Protein AF-A0A0G1TYZ2-F1 (afdb_monomer_lite)

Secondary structure (DSSP, 8-state):
--------------HHHHHHHHHHHT-HHHHHHHHT--HHHHHHHTS-TTS--------HHHHHHHHHHHHHHTT-HHHHHHHHHHHHHHHHTT------PPPPS-HHHHHTTT-HHHHHHHHHHHTT--HHHHHHHHHHHHHHHHHHHHHHHHHHHT-

Radius of gyration: 23.3 Å; chains: 1; bounding box: 54×48×64 Å

pLDDT: mean 78.77, std 16.99, range [36.78, 97.0]

Sequence (159 aa):
MAKDQLAMKKQVLQPHQIWHVARKYIGIGPLSKMFGVSSRTIYDYAADPAFVTEKGCRDPLERMHDLLRMLDDNGFGQYAKAALEYLETAVFGGSCRDRVQEPRESLTEEQLLDYGSVAEMHRAIESGRSLEEVKKLKRAAIEEIERTYLRYSKDQEQL

Foldseek 3Di:
DDDDPPPPPPDDDDQLCVLLVCCVPVNQPVVCVVVVHDSVLSVVRNDDPVPDPDPPHDDPVNVLVVVLVVCVVVVNNVVSVVVVLVVVCVPPVNDDDDDPDDDDPDPVCVVCPLQVLVVVLVVCVVVPHDPVVSVVSVVVSVVSVVVVVVVVVVVVVVD

Structure (mmCIF, N/CA/C/O backbone):
data_AF-A0A0G1TYZ2-F1
#
_entry.id   AF-A0A0G1TYZ2-F1
#
loop_
_atom_site.group_PDB
_atom_site.id
_atom_site.type_symbol
_atom_site.label_atom_id
_atom_site.label_alt_id
_atom_site.label_comp_id
_atom_site.label_asym_id
_atom_site.label_entity_id
_atom_site.label_seq_id
_atom_site.pdbx_PDB_ins_code
_atom_site.Cartn_x
_atom_site.Cartn_y
_atom_site.Cartn_z
_atom_site.occupancy
_atom_site.B_iso_or_equiv
_atom_site.auth_seq_id
_atom_site.auth_comp_id
_atom_site.auth_asym_id
_atom_site.auth_atom_id
_atom_site.pdbx_PDB_model_num
ATOM 1 N N . MET A 1 1 ? -34.554 15.767 -18.143 1.00 40.00 1 MET A N 1
ATOM 2 C CA . MET A 1 1 ? -34.409 14.440 -17.513 1.00 40.00 1 MET A CA 1
ATOM 3 C C . MET A 1 1 ? -33.211 13.735 -18.124 1.00 40.00 1 MET A C 1
ATOM 5 O O . MET A 1 1 ? -33.182 13.572 -19.334 1.00 40.00 1 MET A O 1
ATOM 9 N N . ALA A 1 2 ? -32.253 13.405 -17.254 1.00 43.75 2 ALA A N 1
ATOM 10 C 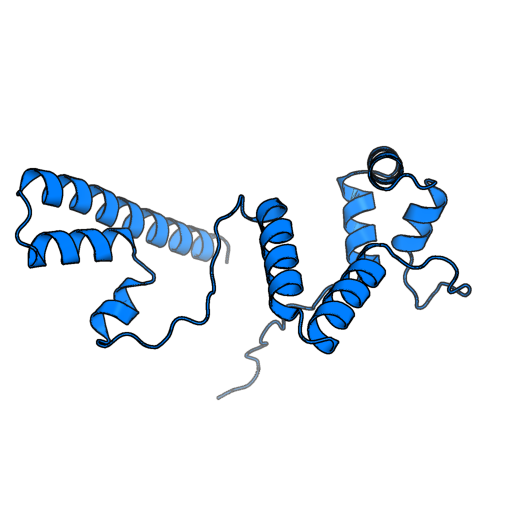CA . ALA A 1 2 ? -31.187 12.409 -17.375 1.00 43.75 2 ALA A CA 1
ATOM 11 C C . ALA A 1 2 ? -30.367 12.362 -18.677 1.00 43.75 2 ALA A C 1
ATOM 13 O O . ALA A 1 2 ? -30.724 11.653 -19.612 1.00 43.75 2 ALA A O 1
ATOM 14 N N . LYS A 1 3 ? -29.205 13.020 -18.663 1.00 39.75 3 LYS A N 1
ATOM 15 C CA . LYS A 1 3 ? -27.931 12.508 -19.194 1.00 39.75 3 LYS A CA 1
ATOM 16 C C . LYS A 1 3 ? -26.801 13.304 -18.537 1.00 39.75 3 LYS A C 1
ATOM 18 O O . LYS A 1 3 ? -26.999 14.465 -18.209 1.00 39.75 3 LYS A O 1
ATOM 23 N N . ASP A 1 4 ? -25.685 12.633 -18.298 1.00 37.44 4 ASP A N 1
ATOM 24 C CA . ASP A 1 4 ? -24.456 13.155 -17.687 1.00 37.44 4 ASP A CA 1
ATOM 25 C C . ASP A 1 4 ? -24.416 13.223 -16.154 1.00 37.44 4 ASP A C 1
ATOM 27 O O . ASP A 1 4 ? -23.851 14.129 -15.552 1.00 37.44 4 ASP A O 1
ATOM 31 N N . GLN A 1 5 ? -24.868 12.146 -15.504 1.00 37.59 5 GLN A N 1
ATOM 32 C CA . GLN A 1 5 ? -24.053 11.614 -14.408 1.00 37.59 5 GLN A CA 1
ATOM 33 C C . GLN A 1 5 ? -22.831 10.942 -15.041 1.00 37.59 5 GLN A C 1
ATOM 35 O O . GLN A 1 5 ? -22.826 9.738 -15.306 1.00 37.59 5 GLN A O 1
ATOM 40 N N . LEU A 1 6 ? -21.805 11.739 -15.344 1.00 39.72 6 LEU A N 1
ATOM 41 C CA . LEU A 1 6 ? -20.475 11.224 -15.631 1.00 39.72 6 LEU A CA 1
ATOM 42 C C . LEU A 1 6 ? -19.938 10.662 -14.312 1.00 39.72 6 LEU A C 1
ATOM 44 O O . LEU A 1 6 ? -19.253 11.340 -13.552 1.00 39.72 6 LEU A O 1
ATOM 48 N N . ALA A 1 7 ? -20.312 9.420 -14.014 1.00 42.31 7 ALA A N 1
ATOM 49 C CA . ALA A 1 7 ? -19.639 8.624 -13.011 1.00 42.31 7 ALA A CA 1
ATOM 50 C C . ALA A 1 7 ? -18.160 8.594 -13.409 1.00 42.31 7 ALA A C 1
ATOM 52 O O . ALA A 1 7 ? -17.781 7.899 -14.355 1.00 42.31 7 ALA A O 1
ATOM 53 N N . MET A 1 8 ? -17.333 9.395 -12.734 1.00 36.78 8 MET A N 1
ATOM 54 C CA . MET A 1 8 ? -15.885 9.300 -12.836 1.00 36.78 8 MET A CA 1
ATOM 55 C C . MET A 1 8 ? -15.502 7.904 -12.348 1.00 36.78 8 MET A C 1
ATOM 57 O O . MET A 1 8 ? -15.280 7.678 -11.160 1.00 36.78 8 MET A O 1
ATOM 61 N N . LYS A 1 9 ? -15.463 6.934 -13.268 1.00 45.03 9 LYS A N 1
ATOM 62 C CA . LYS A 1 9 ? -14.805 5.653 -13.040 1.00 45.03 9 LYS A CA 1
ATOM 63 C C . LYS A 1 9 ? -13.382 5.994 -12.628 1.00 45.03 9 LYS A C 1
ATOM 65 O O . LYS A 1 9 ? -12.603 6.458 -13.456 1.00 45.03 9 LYS A O 1
ATOM 70 N N . LYS A 1 10 ? -13.064 5.798 -11.349 1.00 50.69 10 LYS A N 1
ATOM 71 C CA . LYS A 1 10 ? -11.702 5.875 -10.824 1.00 50.69 10 LYS A CA 1
ATOM 72 C C . LYS A 1 10 ? -10.850 4.928 -11.669 1.00 50.69 10 LYS A C 1
ATOM 74 O O . LYS A 1 10 ? -10.966 3.711 -11.545 1.00 50.69 10 LYS A O 1
ATOM 79 N N . GLN A 1 11 ? -10.097 5.481 -12.616 1.00 65.62 11 GLN A N 1
ATOM 80 C CA . GLN A 1 11 ? -9.308 4.692 -13.549 1.00 65.62 11 GLN A CA 1
ATOM 81 C C . GLN A 1 11 ? -8.223 3.971 -12.749 1.00 65.62 11 GLN A C 1
ATOM 83 O O . GLN A 1 11 ? -7.436 4.607 -12.050 1.00 65.62 11 GLN A O 1
ATOM 88 N N . VAL A 1 12 ? -8.205 2.640 -12.824 1.00 75.50 12 VAL A N 1
ATOM 89 C CA . VAL A 1 12 ? -7.134 1.840 -12.227 1.00 75.50 12 VAL A CA 1
ATOM 90 C C . VAL A 1 12 ? -5.862 2.125 -13.021 1.00 75.50 12 VAL A C 1
ATOM 92 O O . VAL A 1 12 ? -5.792 1.826 -14.217 1.00 75.50 12 VAL A O 1
ATOM 95 N N . LEU A 1 13 ? -4.886 2.755 -12.366 1.00 84.25 13 LEU A N 1
ATOM 96 C CA . LEU A 1 13 ? -3.599 3.064 -12.978 1.00 84.25 13 LEU A CA 1
ATOM 97 C C . LEU A 1 13 ? -2.860 1.772 -13.326 1.00 84.25 13 LEU A C 1
ATOM 99 O O . LEU A 1 13 ? -2.831 0.826 -12.540 1.00 84.25 13 LEU A O 1
ATOM 103 N N . GLN A 1 14 ? -2.246 1.753 -14.503 1.00 88.88 14 GLN A N 1
ATOM 104 C CA . GLN A 1 14 ? -1.364 0.673 -14.929 1.00 88.88 14 GLN A CA 1
ATOM 105 C C . GLN A 1 14 ? 0.009 0.801 -14.243 1.00 88.88 14 GLN A C 1
ATOM 107 O O . GLN A 1 14 ? 0.418 1.924 -13.928 1.00 88.88 14 GLN A O 1
ATOM 112 N N . PRO A 1 15 ? 0.764 -0.301 -14.058 1.00 90.69 15 PRO A N 1
ATOM 113 C CA . PRO A 1 15 ? 2.058 -0.285 -13.369 1.00 90.69 15 PRO A CA 1
ATOM 114 C C . PRO A 1 15 ? 3.018 0.798 -13.875 1.00 90.69 15 PRO A C 1
ATOM 116 O O . PRO A 1 15 ? 3.544 1.576 -13.080 1.00 90.69 15 PRO A O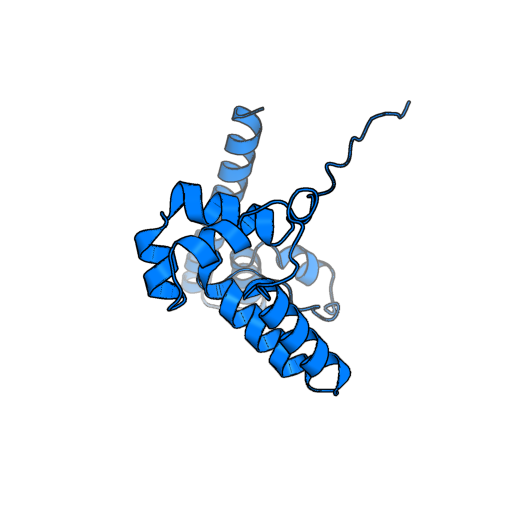 1
ATOM 119 N N . HIS A 1 16 ? 3.164 0.947 -15.196 1.00 90.00 16 HIS A N 1
ATOM 120 C CA . HIS A 1 16 ? 4.052 1.958 -15.777 1.00 90.00 16 HIS A CA 1
ATOM 121 C C . HIS A 1 16 ? 3.672 3.402 -15.407 1.00 90.00 16 HIS A C 1
ATOM 123 O O . HIS A 1 16 ? 4.542 4.257 -15.245 1.00 90.00 16 HIS A O 1
ATOM 129 N N . GLN A 1 17 ? 2.379 3.684 -15.212 1.00 91.69 17 GLN A N 1
ATOM 130 C CA . GLN A 1 17 ? 1.899 5.002 -14.791 1.00 91.69 17 GLN A CA 1
ATOM 131 C C . GLN A 1 17 ? 2.278 5.273 -13.332 1.00 91.69 17 GLN A C 1
ATOM 133 O O . GLN A 1 17 ? 2.683 6.387 -12.994 1.00 91.69 17 GLN A O 1
ATOM 138 N N . ILE A 1 18 ? 2.215 4.247 -12.478 1.00 93.31 18 ILE A N 1
ATOM 139 C CA . ILE A 1 18 ? 2.656 4.324 -11.079 1.00 93.31 18 ILE A CA 1
ATOM 140 C C . ILE A 1 18 ? 4.164 4.595 -11.028 1.00 93.31 18 ILE A C 1
ATOM 142 O O . ILE A 1 18 ? 4.598 5.512 -10.330 1.00 93.31 18 ILE A O 1
ATOM 146 N N . TRP A 1 19 ? 4.961 3.883 -11.827 1.00 93.62 19 TRP A N 1
ATOM 147 C CA . TRP A 1 19 ? 6.404 4.123 -11.929 1.00 93.62 19 TRP A CA 1
ATOM 148 C C . TRP A 1 19 ? 6.754 5.492 -12.490 1.00 93.62 19 TRP A C 1
ATOM 150 O O . TRP A 1 19 ? 7.702 6.123 -12.020 1.00 93.62 19 TRP A O 1
ATOM 160 N N . HIS A 1 20 ? 5.977 5.992 -13.449 1.00 92.38 20 HIS A N 1
ATOM 161 C CA . HIS A 1 20 ? 6.155 7.340 -13.967 1.00 92.38 20 HIS A CA 1
ATOM 162 C C . HIS A 1 20 ? 5.993 8.391 -12.860 1.00 92.38 20 HIS A C 1
ATOM 164 O O . HIS A 1 20 ? 6.837 9.282 -12.722 1.00 92.38 20 HIS A O 1
ATOM 170 N N . VAL A 1 21 ? 4.946 8.259 -12.038 1.00 93.62 21 VAL A N 1
ATOM 171 C CA . VAL A 1 21 ? 4.702 9.125 -10.875 1.00 93.62 21 VAL A CA 1
ATOM 172 C C . VAL A 1 21 ? 5.812 8.956 -9.837 1.00 93.62 21 VAL A C 1
ATOM 174 O O . VAL A 1 21 ? 6.411 9.949 -9.422 1.00 93.62 21 VAL A O 1
ATOM 177 N N . ALA A 1 22 ? 6.158 7.721 -9.469 1.00 93.94 22 ALA A N 1
ATOM 178 C CA . ALA A 1 22 ? 7.218 7.435 -8.506 1.00 93.94 22 ALA A CA 1
ATOM 179 C C . ALA A 1 22 ? 8.550 8.063 -8.940 1.00 93.94 22 ALA A C 1
ATOM 181 O O . ALA A 1 22 ? 9.187 8.773 -8.166 1.00 93.94 22 ALA A O 1
ATOM 182 N N . ARG A 1 23 ? 8.951 7.901 -10.204 1.00 94.31 23 ARG A N 1
ATOM 183 C CA . ARG A 1 23 ? 10.175 8.508 -10.744 1.00 94.31 23 ARG A CA 1
ATOM 184 C C . ARG A 1 23 ? 10.137 10.033 -10.671 1.00 94.31 23 ARG A C 1
ATOM 186 O O . ARG A 1 23 ? 11.159 10.639 -10.362 1.00 94.31 23 ARG A O 1
ATOM 193 N N . LYS A 1 24 ? 8.983 10.643 -10.956 1.00 93.50 24 LYS A N 1
ATOM 194 C CA . LYS A 1 24 ? 8.807 12.101 -10.946 1.00 93.50 24 LYS A CA 1
ATOM 195 C C . LYS A 1 24 ? 8.931 12.697 -9.541 1.00 93.50 24 LYS A C 1
ATOM 197 O O . LYS A 1 24 ? 9.541 13.750 -9.405 1.00 93.50 24 LYS A O 1
ATOM 202 N N . TYR A 1 25 ? 8.362 12.047 -8.525 1.00 95.44 25 TYR A N 1
ATOM 203 C CA . TYR A 1 25 ? 8.254 12.623 -7.177 1.00 95.44 25 TYR A CA 1
ATOM 204 C C . TYR A 1 25 ? 9.249 12.054 -6.154 1.00 95.44 25 TYR A C 1
ATOM 206 O O . TYR A 1 25 ? 9.629 12.767 -5.233 1.00 95.44 25 TYR A O 1
ATOM 214 N N . ILE A 1 26 ? 9.705 10.808 -6.314 1.00 95.44 26 ILE A N 1
ATOM 215 C CA . ILE A 1 26 ? 10.710 10.168 -5.441 1.00 95.44 26 ILE A CA 1
ATOM 216 C C . ILE A 1 26 ? 12.118 10.321 -6.033 1.00 95.44 26 ILE A C 1
ATOM 218 O O . ILE A 1 26 ? 13.095 10.509 -5.309 1.00 95.44 26 ILE A O 1
ATOM 222 N N . GLY A 1 27 ? 12.232 10.270 -7.361 1.00 93.12 27 GLY A N 1
ATOM 223 C CA . GLY A 1 27 ? 13.503 10.380 -8.070 1.00 93.12 27 GLY A CA 1
ATOM 224 C C . GLY A 1 27 ? 14.188 9.037 -8.334 1.00 93.12 27 GLY A C 1
ATOM 225 O O . GLY A 1 27 ? 13.997 8.035 -7.647 1.00 93.12 27 GLY A O 1
ATOM 226 N N . ILE A 1 28 ? 15.027 9.024 -9.371 1.00 94.88 28 ILE A N 1
ATOM 227 C CA . ILE A 1 28 ? 15.618 7.805 -9.938 1.00 94.88 28 ILE A CA 1
ATOM 228 C C . ILE A 1 28 ? 16.634 7.111 -9.017 1.00 94.88 28 ILE A C 1
ATOM 230 O O . ILE A 1 28 ? 16.661 5.885 -8.940 1.00 94.88 28 ILE A O 1
ATOM 234 N N . GLY A 1 29 ? 17.461 7.883 -8.305 1.00 94.62 29 GLY A N 1
ATOM 235 C CA . GLY A 1 29 ? 18.504 7.360 -7.417 1.00 94.62 29 GLY A CA 1
ATOM 236 C C . GLY A 1 29 ? 17.932 6.589 -6.223 1.00 94.62 29 GLY A C 1
ATOM 237 O O . GLY A 1 29 ? 18.301 5.428 -6.031 1.00 94.62 29 GLY A O 1
ATOM 238 N N . PRO A 1 30 ? 16.996 7.178 -5.451 1.00 97.00 30 PRO A N 1
ATOM 239 C CA . PRO A 1 30 ? 16.325 6.473 -4.364 1.00 97.00 30 PRO A CA 1
ATOM 240 C C . PRO A 1 30 ? 15.589 5.212 -4.825 1.00 97.00 30 PRO A C 1
ATOM 242 O O . PRO A 1 30 ? 15.731 4.175 -4.184 1.00 97.00 30 PRO A O 1
ATOM 245 N N . LEU A 1 31 ? 14.873 5.261 -5.955 1.00 95.81 31 LEU A N 1
ATOM 246 C CA . LEU A 1 31 ? 14.181 4.089 -6.507 1.00 95.81 31 LEU A CA 1
ATOM 247 C C . LEU A 1 31 ? 15.154 2.974 -6.906 1.00 95.81 31 LEU A C 1
ATOM 249 O O . LEU A 1 31 ? 14.947 1.818 -6.550 1.00 95.81 31 LEU A O 1
ATOM 253 N N . SER A 1 32 ? 16.254 3.318 -7.577 1.00 94.75 32 SER A N 1
ATOM 254 C CA . SER A 1 32 ? 17.290 2.346 -7.956 1.00 94.75 32 SER A CA 1
ATOM 255 C C . SER A 1 32 ? 17.875 1.647 -6.725 1.00 94.75 32 SER A C 1
ATOM 257 O O . SER A 1 32 ? 18.046 0.429 -6.717 1.00 94.75 32 SER A O 1
ATOM 259 N N . LYS A 1 33 ? 18.109 2.404 -5.643 1.00 96.31 33 LYS A N 1
ATOM 260 C CA . LYS A 1 33 ? 18.581 1.863 -4.362 1.00 96.31 33 LYS A CA 1
ATOM 261 C C . LYS A 1 33 ? 17.527 0.993 -3.669 1.00 96.31 33 LYS A C 1
ATOM 263 O O . LYS A 1 33 ? 17.880 -0.059 -3.150 1.00 96.31 33 LYS A O 1
ATOM 268 N N . MET A 1 34 ? 16.263 1.420 -3.658 1.00 94.56 34 MET A N 1
ATOM 269 C CA . MET A 1 34 ? 15.153 0.711 -3.007 1.00 94.56 34 MET A CA 1
ATOM 270 C C . MET A 1 34 ? 14.905 -0.663 -3.632 1.00 94.56 34 MET A C 1
ATOM 272 O O . MET A 1 34 ? 14.708 -1.636 -2.914 1.00 94.56 34 MET A O 1
ATOM 276 N N . PHE A 1 35 ? 14.951 -0.744 -4.961 1.00 92.75 35 PHE A N 1
ATOM 277 C CA . PHE A 1 35 ? 14.676 -1.978 -5.697 1.00 92.75 35 PHE A CA 1
ATOM 278 C C . PHE A 1 35 ? 15.941 -2.759 -6.079 1.00 92.75 35 PHE A C 1
ATOM 280 O O . PHE A 1 35 ? 15.832 -3.833 -6.662 1.00 92.75 35 PHE A O 1
ATOM 287 N N . GLY A 1 36 ? 17.136 -2.247 -5.762 1.00 93.81 36 GLY A N 1
ATOM 288 C CA . GLY A 1 36 ? 18.406 -2.911 -6.069 1.00 93.81 36 GLY A CA 1
ATOM 289 C C . GLY A 1 36 ? 18.664 -3.086 -7.570 1.00 93.81 36 GLY A C 1
ATOM 290 O O . GLY A 1 36 ? 19.304 -4.053 -7.975 1.00 93.81 36 GLY A O 1
ATOM 291 N N . VAL A 1 37 ? 18.150 -2.176 -8.401 1.00 91.75 37 VAL A N 1
ATOM 292 C CA . VAL A 1 37 ? 18.257 -2.233 -9.868 1.00 91.75 37 VAL A CA 1
ATOM 293 C C . VAL A 1 37 ? 18.932 -0.989 -10.431 1.00 91.75 37 VAL A C 1
ATOM 295 O O . VAL A 1 37 ? 19.100 0.021 -9.751 1.00 91.75 37 VAL A O 1
ATOM 298 N N . SER A 1 38 ? 19.328 -1.057 -11.702 1.00 92.88 38 SER A N 1
ATOM 299 C CA . SER A 1 38 ? 19.919 0.088 -12.391 1.00 92.88 38 SER A CA 1
ATOM 300 C C . SER A 1 38 ? 18.894 1.201 -12.636 1.00 92.88 38 SER A C 1
ATOM 302 O O . SER A 1 38 ? 17.708 0.932 -12.833 1.00 92.88 38 SER A O 1
ATOM 304 N N . SER A 1 39 ? 19.363 2.448 -12.746 1.00 93.38 39 SER A N 1
ATOM 305 C CA . SER A 1 39 ? 18.519 3.577 -13.161 1.00 93.38 39 SER A CA 1
ATOM 306 C C . SER A 1 39 ? 17.790 3.292 -14.473 1.00 93.38 39 SER A C 1
ATOM 308 O O . SER A 1 39 ? 16.612 3.606 -14.593 1.00 93.38 39 SER A O 1
ATOM 310 N N . ARG A 1 40 ? 18.465 2.662 -15.445 1.00 91.00 40 ARG A N 1
ATOM 311 C CA . ARG A 1 40 ? 17.867 2.291 -16.736 1.00 91.00 40 ARG A CA 1
ATOM 312 C C . ARG A 1 40 ? 16.652 1.384 -16.548 1.00 91.00 40 ARG A C 1
ATOM 314 O O . ARG A 1 40 ? 15.605 1.671 -17.102 1.00 91.00 40 ARG A O 1
ATOM 321 N N . THR A 1 41 ? 16.760 0.387 -15.678 1.00 90.56 41 THR A N 1
ATOM 322 C CA . THR A 1 41 ? 15.654 -0.522 -15.355 1.00 90.56 41 THR A CA 1
ATOM 323 C C . THR A 1 41 ? 14.439 0.219 -14.784 1.00 90.56 41 THR A C 1
ATOM 325 O O . THR A 1 41 ? 13.310 -0.096 -15.136 1.00 90.56 41 THR A O 1
ATOM 328 N N . ILE A 1 42 ? 14.643 1.248 -13.956 1.00 92.50 42 ILE A N 1
ATOM 329 C CA . ILE A 1 42 ? 13.533 2.075 -13.453 1.00 92.50 42 ILE A CA 1
ATOM 330 C C . ILE A 1 42 ? 12.898 2.924 -14.572 1.00 92.50 42 ILE A C 1
ATOM 332 O O . ILE A 1 42 ? 11.689 3.150 -14.556 1.00 92.50 42 ILE A O 1
ATOM 336 N N . TYR A 1 43 ? 13.683 3.401 -15.550 1.00 90.94 43 TYR A N 1
ATOM 337 C CA . TYR A 1 43 ? 13.126 4.042 -16.751 1.00 90.94 43 TYR A CA 1
ATOM 338 C C . TYR A 1 43 ? 12.280 3.062 -17.563 1.00 90.94 43 TYR A C 1
ATOM 340 O O . TYR A 1 43 ? 11.205 3.449 -18.013 1.00 90.94 43 TYR A O 1
ATOM 348 N N . ASP A 1 44 ? 12.739 1.818 -17.694 1.00 89.25 44 ASP A N 1
ATOM 349 C CA . ASP A 1 44 ? 12.019 0.767 -18.409 1.00 89.25 44 ASP A CA 1
ATOM 350 C C . ASP A 1 44 ? 10.689 0.435 -17.707 1.00 89.25 44 ASP A C 1
ATOM 352 O O . ASP A 1 44 ? 9.665 0.329 -18.374 1.00 89.25 44 ASP A O 1
ATOM 356 N N . TYR A 1 45 ? 10.656 0.379 -16.367 1.00 90.69 45 TYR A N 1
ATOM 357 C CA . TYR A 1 45 ? 9.402 0.202 -15.614 1.00 90.69 45 TYR A CA 1
ATOM 358 C C . TYR A 1 45 ? 8.406 1.350 -15.822 1.00 90.69 45 TYR A C 1
ATOM 360 O O . TYR A 1 45 ? 7.200 1.128 -15.809 1.00 90.69 45 TYR A O 1
ATOM 368 N N . ALA A 1 46 ? 8.889 2.581 -16.011 1.00 90.06 46 ALA A N 1
ATOM 369 C CA . ALA A 1 46 ? 8.055 3.766 -16.226 1.00 90.06 46 ALA A CA 1
ATOM 370 C C . ALA A 1 46 ? 7.663 3.996 -17.696 1.00 90.06 46 ALA A C 1
ATOM 372 O O . ALA A 1 46 ? 6.961 4.970 -17.992 1.00 90.06 46 ALA A O 1
ATOM 373 N N . ALA A 1 47 ? 8.160 3.170 -18.618 1.00 87.31 47 ALA A N 1
ATOM 374 C CA . ALA A 1 47 ? 7.918 3.327 -20.041 1.00 87.31 47 ALA A CA 1
ATOM 375 C C . ALA A 1 47 ? 6.537 2.782 -20.423 1.00 87.31 47 ALA A C 1
ATOM 377 O O . ALA A 1 47 ? 6.115 1.725 -19.959 1.00 87.31 47 ALA A O 1
ATOM 378 N N . ASP A 1 48 ? 5.823 3.519 -21.274 1.00 83.88 48 ASP A N 1
ATOM 379 C CA . ASP A 1 48 ? 4.510 3.102 -21.757 1.00 83.88 48 ASP A CA 1
ATOM 380 C C . ASP A 1 48 ? 4.659 1.875 -22.680 1.00 83.88 48 ASP A C 1
ATOM 382 O O . ASP A 1 48 ? 5.329 1.975 -23.716 1.00 83.88 48 ASP A O 1
ATOM 386 N N . PRO A 1 49 ? 4.029 0.731 -22.346 1.00 80.00 49 PRO A N 1
ATOM 387 C CA . PRO A 1 49 ? 4.115 -0.500 -23.125 1.00 80.00 49 PRO A CA 1
ATOM 388 C C . PRO A 1 49 ? 3.724 -0.349 -24.599 1.00 80.00 49 PRO A C 1
ATOM 390 O O . PRO A 1 49 ? 4.179 -1.143 -25.418 1.00 80.00 49 PRO A O 1
ATOM 393 N N . ALA A 1 50 ? 2.910 0.650 -24.961 1.00 79.12 50 ALA A N 1
ATOM 394 C CA . ALA A 1 50 ? 2.546 0.921 -26.352 1.00 79.12 50 ALA A CA 1
ATOM 395 C C . ALA A 1 50 ? 3.744 1.356 -27.218 1.00 79.12 50 ALA A C 1
ATOM 397 O O . ALA A 1 50 ? 3.692 1.240 -28.442 1.00 79.12 50 ALA A O 1
ATOM 398 N N . PHE A 1 51 ? 4.821 1.837 -26.592 1.00 75.69 51 PHE A N 1
ATOM 399 C CA . PHE A 1 51 ? 5.997 2.389 -27.266 1.00 75.69 51 PHE A CA 1
ATOM 400 C C . PHE A 1 51 ? 7.285 1.602 -26.982 1.00 75.69 51 PHE A C 1
ATOM 402 O O . PHE A 1 51 ? 8.347 1.968 -27.487 1.00 75.69 51 PHE A O 1
ATOM 409 N N . VAL A 1 52 ? 7.210 0.518 -26.201 1.00 72.06 52 VAL A N 1
ATOM 410 C CA . VAL A 1 52 ? 8.356 -0.343 -25.872 1.00 72.06 52 VAL A CA 1
ATOM 411 C C . VAL A 1 52 ? 8.289 -1.627 -26.698 1.00 72.06 52 VAL A C 1
ATOM 413 O O . VAL A 1 52 ? 7.349 -2.409 -26.592 1.00 72.06 52 VAL A O 1
ATOM 416 N N . THR A 1 53 ? 9.307 -1.864 -27.523 1.00 56.09 53 THR A N 1
ATOM 417 C CA . THR A 1 53 ? 9.404 -3.036 -28.411 1.00 56.09 53 THR A CA 1
ATOM 418 C C . THR A 1 53 ? 9.936 -4.296 -27.719 1.00 56.09 53 THR A C 1
ATOM 420 O O . THR A 1 53 ? 9.710 -5.400 -28.210 1.00 56.09 53 THR A O 1
ATOM 423 N N . GLU A 1 54 ? 10.599 -4.164 -26.567 1.00 60.28 54 GLU A N 1
ATOM 424 C CA . GLU A 1 54 ? 11.170 -5.284 -25.812 1.00 60.28 54 GLU A CA 1
ATOM 425 C C . GLU A 1 54 ? 10.433 -5.505 -24.482 1.00 60.28 54 GLU A C 1
ATOM 427 O O . GLU A 1 54 ? 10.534 -4.710 -23.550 1.00 60.28 54 GLU A O 1
ATOM 432 N N . LYS A 1 55 ? 9.741 -6.646 -24.346 1.00 58.81 55 LYS A N 1
ATOM 433 C CA . LYS A 1 55 ? 9.140 -7.124 -23.081 1.00 58.81 55 LYS A CA 1
ATOM 434 C C . LYS A 1 55 ? 10.200 -7.684 -22.111 1.00 58.81 55 LYS A C 1
ATOM 436 O O . LYS A 1 55 ? 10.063 -8.794 -21.601 1.00 58.81 55 LYS A O 1
ATOM 441 N N . GLY A 1 56 ? 11.308 -6.970 -21.925 1.00 56.78 56 GLY A N 1
ATOM 442 C CA . GLY A 1 56 ? 12.497 -7.504 -21.249 1.00 56.78 56 GLY A CA 1
ATOM 443 C C . GLY A 1 56 ? 12.439 -7.461 -19.721 1.00 56.78 56 GLY A C 1
ATOM 444 O O . GLY A 1 56 ? 12.957 -8.355 -19.054 1.00 56.78 56 GLY A O 1
ATOM 445 N N . CYS A 1 57 ? 11.795 -6.447 -19.144 1.00 65.06 57 CYS A N 1
ATOM 446 C CA . CYS A 1 57 ? 11.801 -6.235 -17.700 1.00 65.06 57 CYS A CA 1
ATOM 447 C C . CYS A 1 57 ? 10.445 -6.585 -17.086 1.00 65.06 57 CYS A C 1
ATOM 449 O O . CYS A 1 57 ? 9.492 -5.827 -17.207 1.00 65.06 57 CYS A O 1
ATOM 451 N N . ARG A 1 58 ? 10.368 -7.736 -16.399 1.00 70.94 58 ARG A N 1
ATOM 452 C CA . ARG A 1 58 ? 9.206 -8.057 -15.557 1.00 70.94 58 ARG A CA 1
ATOM 453 C C . ARG A 1 58 ? 9.192 -7.137 -14.349 1.00 70.94 58 ARG A C 1
ATOM 455 O O . ARG A 1 58 ? 10.030 -7.302 -13.455 1.00 70.94 58 ARG A O 1
ATOM 462 N N . ASP A 1 59 ? 8.232 -6.236 -14.356 1.00 86.88 59 ASP A N 1
ATOM 463 C CA . ASP A 1 59 ? 8.013 -5.203 -13.365 1.00 86.88 59 ASP A CA 1
ATOM 464 C C . ASP A 1 59 ? 7.741 -5.773 -11.951 1.00 86.88 59 ASP A C 1
ATOM 466 O O . ASP A 1 59 ? 7.009 -6.757 -11.817 1.00 86.88 59 ASP A O 1
ATOM 470 N N . PRO A 1 60 ? 8.307 -5.199 -10.870 1.00 91.19 60 PRO A N 1
ATOM 471 C CA . PRO A 1 60 ? 8.037 -5.645 -9.507 1.00 91.19 60 PRO A CA 1
ATOM 472 C C . PRO A 1 60 ? 6.560 -5.599 -9.095 1.00 91.19 60 PRO A C 1
ATOM 474 O O . PRO A 1 60 ? 6.137 -6.485 -8.352 1.00 91.19 60 PRO A O 1
ATOM 477 N N . LEU A 1 61 ? 5.771 -4.621 -9.558 1.00 91.56 61 LEU A N 1
ATOM 478 C CA . LEU A 1 61 ? 4.342 -4.550 -9.226 1.00 91.56 61 LEU A CA 1
ATOM 479 C C . LEU A 1 61 ? 3.563 -5.641 -9.964 1.00 91.56 61 LEU A C 1
ATOM 481 O O . LEU A 1 61 ? 2.728 -6.303 -9.350 1.00 91.56 61 LEU A O 1
ATOM 485 N N . GLU A 1 62 ? 3.883 -5.893 -11.235 1.00 89.31 62 GLU A N 1
ATOM 486 C CA . GLU A 1 62 ? 3.330 -7.028 -11.991 1.00 89.31 62 GLU A CA 1
ATOM 487 C C . GLU A 1 62 ? 3.677 -8.371 -11.331 1.00 89.31 62 GLU A C 1
ATOM 489 O O . GLU A 1 62 ? 2.799 -9.204 -11.120 1.00 89.31 62 GLU A O 1
ATOM 494 N N . ARG A 1 63 ? 4.934 -8.571 -10.912 1.00 90.31 63 ARG A N 1
ATOM 495 C CA . ARG A 1 63 ? 5.350 -9.797 -10.204 1.00 90.31 63 ARG A CA 1
ATOM 496 C C . ARG A 1 63 ? 4.626 -9.977 -8.878 1.00 90.31 63 ARG A C 1
ATOM 498 O O . ARG A 1 63 ? 4.298 -11.101 -8.510 1.00 90.31 63 ARG A O 1
ATOM 505 N N . MET A 1 64 ? 4.423 -8.889 -8.143 1.00 93.69 64 MET A N 1
ATOM 506 C CA . MET A 1 64 ? 3.692 -8.921 -6.883 1.00 93.69 64 MET A CA 1
ATOM 507 C C . MET A 1 64 ? 2.223 -9.270 -7.120 1.00 93.69 64 MET A C 1
ATOM 509 O O . MET A 1 64 ? 1.683 -10.114 -6.413 1.00 93.69 64 MET A O 1
ATOM 513 N N . HIS A 1 65 ? 1.598 -8.697 -8.149 1.00 91.88 65 HIS A N 1
ATOM 514 C CA . HIS A 1 65 ? 0.247 -9.065 -8.558 1.00 91.88 65 HIS A CA 1
ATOM 515 C C . HIS A 1 65 ? 0.146 -10.558 -8.909 1.00 91.88 65 HIS A C 1
ATOM 517 O O . HIS A 1 65 ? -0.721 -11.254 -8.380 1.00 91.88 65 HIS A O 1
ATOM 523 N N . ASP A 1 66 ? 1.058 -11.071 -9.739 1.00 93.81 66 ASP A N 1
ATOM 524 C CA . ASP A 1 66 ? 1.084 -12.486 -10.122 1.00 93.81 66 ASP A CA 1
ATOM 525 C C . ASP A 1 66 ? 1.294 -13.406 -8.914 1.00 93.81 66 ASP A C 1
ATOM 527 O O . ASP A 1 66 ? 0.609 -14.418 -8.788 1.00 93.81 66 ASP A O 1
ATOM 531 N N . LEU A 1 67 ? 2.188 -13.039 -7.991 1.00 95.62 67 LEU A N 1
ATOM 532 C CA . LEU A 1 67 ? 2.414 -13.781 -6.750 1.00 95.62 67 LEU A CA 1
ATOM 533 C C . LEU A 1 67 ? 1.134 -13.883 -5.911 1.00 95.62 67 LEU A C 1
ATOM 535 O O . LEU A 1 67 ? 0.774 -14.975 -5.471 1.00 95.62 67 LEU A O 1
ATOM 539 N N . LEU A 1 68 ? 0.450 -12.759 -5.684 1.00 95.94 68 LEU A N 1
ATOM 540 C CA . LEU A 1 68 ? -0.774 -12.722 -4.879 1.00 95.94 68 LEU A CA 1
ATOM 541 C C . LEU A 1 68 ? -1.903 -13.513 -5.542 1.00 95.94 68 LEU A C 1
ATOM 543 O O . LEU A 1 68 ? -2.605 -14.260 -4.863 1.00 95.94 68 LEU A O 1
ATOM 547 N N . ARG A 1 69 ? -2.029 -13.407 -6.867 1.00 94.12 69 ARG A N 1
ATOM 548 C CA . ARG A 1 69 ? -2.978 -14.204 -7.645 1.00 94.12 69 ARG A CA 1
ATOM 549 C C . ARG A 1 69 ? -2.682 -15.698 -7.530 1.00 94.12 69 ARG A C 1
ATOM 551 O O . ARG A 1 69 ? -3.585 -16.470 -7.240 1.00 94.12 69 ARG A O 1
ATOM 558 N N . MET A 1 70 ? -1.424 -16.104 -7.701 1.00 94.25 70 MET A N 1
ATOM 559 C CA . MET A 1 70 ? -1.029 -17.508 -7.574 1.00 94.25 70 MET A CA 1
ATOM 560 C C . MET A 1 70 ? -1.298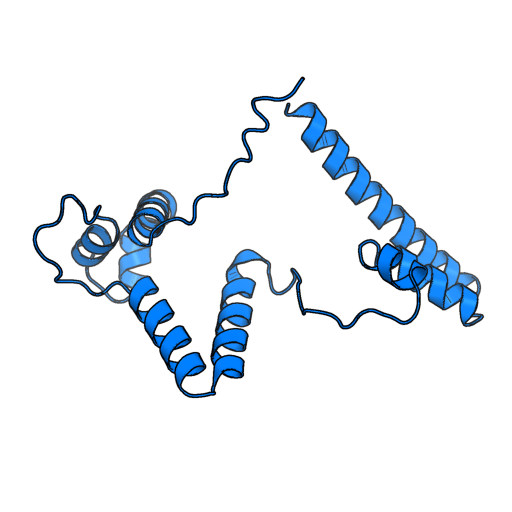 -18.057 -6.170 1.00 94.25 70 MET A C 1
ATOM 562 O O . MET A 1 70 ? -1.690 -19.214 -6.045 1.00 94.25 70 MET A O 1
ATOM 566 N N . LEU A 1 71 ? -1.109 -17.261 -5.115 1.00 90.75 71 LEU A N 1
ATOM 567 C CA . LEU A 1 71 ? -1.462 -17.670 -3.753 1.00 90.75 71 LEU A CA 1
ATOM 568 C C . LEU A 1 71 ? -2.966 -17.932 -3.613 1.00 90.75 71 LEU A C 1
ATOM 570 O O . LEU A 1 71 ? -3.348 -18.958 -3.054 1.00 90.75 71 LEU A O 1
ATOM 574 N N . ASP A 1 72 ? -3.808 -17.042 -4.137 1.00 92.62 72 ASP A N 1
ATOM 575 C CA . ASP A 1 72 ? -5.264 -17.206 -4.096 1.00 92.62 72 ASP A CA 1
ATOM 576 C C . ASP A 1 72 ? -5.726 -18.429 -4.904 1.00 92.62 72 ASP A C 1
ATOM 578 O O . ASP A 1 72 ? -6.419 -19.294 -4.366 1.00 92.62 72 ASP A O 1
ATOM 582 N N . ASP A 1 73 ? -5.221 -18.580 -6.134 1.00 93.00 73 ASP A N 1
ATOM 583 C CA . ASP A 1 73 ? -5.522 -19.706 -7.031 1.00 93.00 73 ASP A CA 1
ATOM 584 C C . ASP A 1 73 ? -5.145 -21.073 -6.414 1.00 93.00 73 ASP A C 1
ATOM 586 O O . ASP A 1 73 ? -5.747 -22.097 -6.740 1.00 93.00 73 ASP A O 1
ATOM 590 N N . ASN A 1 74 ? -4.166 -21.109 -5.500 1.00 92.88 74 ASN A N 1
ATOM 591 C CA . ASN A 1 74 ? -3.736 -22.320 -4.787 1.00 92.88 74 ASN A CA 1
ATOM 592 C C . ASN A 1 74 ? -4.407 -22.501 -3.409 1.00 92.88 74 ASN A C 1
ATOM 594 O O . ASN A 1 74 ? -3.982 -23.352 -2.628 1.00 92.88 74 ASN A O 1
ATOM 598 N N . GLY A 1 75 ? -5.447 -21.725 -3.089 1.00 88.19 75 GLY A N 1
ATOM 599 C CA . GLY A 1 75 ? -6.205 -21.851 -1.838 1.00 88.19 75 GLY A CA 1
ATOM 600 C C . GLY A 1 75 ? -5.554 -21.182 -0.623 1.00 88.19 75 GLY A C 1
ATOM 601 O O . GLY A 1 75 ? -5.974 -21.411 0.510 1.00 88.19 75 GLY A O 1
ATOM 602 N N . PHE A 1 76 ? -4.546 -20.337 -0.844 1.00 89.25 76 PHE A N 1
ATOM 603 C CA . PHE A 1 76 ? -3.827 -19.579 0.184 1.00 89.25 76 PHE A CA 1
ATOM 604 C C . PHE A 1 76 ? -4.210 -18.090 0.188 1.00 89.25 76 PHE A C 1
ATOM 606 O O . PHE A 1 76 ? -3.426 -17.236 0.616 1.00 89.25 76 PHE A O 1
ATOM 613 N N . GLY A 1 77 ? -5.426 -17.764 -0.258 1.00 89.12 77 GLY A N 1
ATOM 614 C CA . GLY A 1 77 ? -5.933 -16.394 -0.386 1.00 89.12 77 GLY A CA 1
ATOM 615 C C . GLY A 1 77 ? -5.868 -15.563 0.899 1.00 89.12 77 GLY A C 1
ATOM 616 O O . GLY A 1 77 ? -5.707 -14.345 0.843 1.00 89.12 77 GLY A O 1
ATOM 617 N N . GLN A 1 78 ? -5.905 -16.191 2.078 1.00 86.69 78 GLN A N 1
ATOM 618 C CA . GLN A 1 78 ? -5.708 -15.505 3.360 1.00 86.69 78 GLN A CA 1
ATOM 619 C C . GLN A 1 78 ? -4.341 -14.813 3.466 1.00 86.69 78 GLN A C 1
ATOM 621 O O . GLN A 1 78 ? -4.250 -13.732 4.042 1.00 86.69 78 GLN A O 1
ATOM 626 N N . TYR A 1 79 ? -3.290 -15.385 2.873 1.00 90.81 79 TYR A N 1
ATOM 627 C CA . TYR A 1 79 ? -1.959 -14.776 2.859 1.00 90.81 79 TYR A CA 1
ATOM 628 C C . TYR A 1 79 ? -1.854 -13.670 1.812 1.00 90.81 79 TYR A C 1
ATOM 630 O O . TYR A 1 79 ? -1.198 -12.661 2.061 1.00 90.81 79 TYR A O 1
ATOM 638 N N . ALA A 1 80 ? -2.543 -13.818 0.675 1.00 90.88 80 ALA A N 1
ATOM 639 C CA . ALA A 1 80 ? -2.647 -12.746 -0.309 1.00 90.88 80 ALA A CA 1
ATOM 640 C C . ALA A 1 80 ? -3.343 -11.512 0.294 1.00 90.88 80 ALA A C 1
ATOM 642 O O . ALA A 1 80 ? -2.856 -10.391 0.153 1.00 90.88 80 ALA A O 1
ATOM 643 N N . LYS A 1 81 ? -4.424 -11.725 1.056 1.00 88.06 81 LYS A N 1
ATOM 644 C CA . LYS A 1 81 ? -5.119 -10.667 1.806 1.00 88.06 81 LYS A CA 1
ATOM 645 C C . LYS A 1 81 ? -4.223 -10.029 2.864 1.00 88.06 81 LYS A C 1
ATOM 647 O O . LYS A 1 81 ? -4.092 -8.812 2.869 1.00 88.06 81 LYS A O 1
ATOM 652 N N . ALA A 1 82 ? -3.544 -10.828 3.688 1.00 89.44 82 ALA A N 1
ATOM 653 C CA . ALA A 1 82 ? -2.624 -10.308 4.701 1.00 89.44 82 ALA A CA 1
ATOM 654 C C . ALA A 1 82 ? -1.476 -9.476 4.092 1.00 89.44 82 ALA A C 1
ATOM 656 O O . ALA A 1 82 ? -1.052 -8.477 4.668 1.00 89.44 82 ALA A O 1
ATOM 657 N N . ALA A 1 83 ? -0.981 -9.852 2.908 1.00 91.81 83 ALA A N 1
ATOM 658 C CA . ALA A 1 83 ? 0.020 -9.068 2.191 1.00 91.81 83 ALA A CA 1
ATOM 659 C C . ALA A 1 83 ? -0.538 -7.724 1.688 1.00 91.81 83 ALA A C 1
ATOM 661 O O . ALA A 1 83 ? 0.151 -6.710 1.785 1.00 91.81 83 ALA A O 1
ATOM 662 N N . LEU A 1 84 ? -1.780 -7.688 1.193 1.00 90.69 84 LEU A N 1
ATOM 663 C CA . LEU A 1 84 ? -2.447 -6.436 0.820 1.00 90.69 84 LEU A CA 1
ATOM 664 C C . LEU A 1 84 ? -2.675 -5.533 2.038 1.00 90.69 84 LEU A C 1
ATOM 666 O O . LEU A 1 84 ? -2.357 -4.350 1.967 1.00 90.69 84 LEU A O 1
ATOM 670 N N . GLU A 1 85 ? -3.127 -6.096 3.161 1.00 88.31 85 GLU A N 1
ATOM 671 C CA . GLU A 1 85 ? -3.281 -5.374 4.434 1.00 88.31 85 GLU A CA 1
ATOM 672 C C . GLU A 1 85 ? -1.944 -4.780 4.901 1.00 88.31 85 GLU A C 1
ATOM 674 O O . GLU A 1 85 ? -1.878 -3.630 5.331 1.00 88.31 85 GLU A O 1
ATOM 679 N N . TYR A 1 86 ? -0.849 -5.535 4.767 1.00 89.94 86 TYR A N 1
ATOM 680 C CA . TYR A 1 86 ? 0.490 -5.032 5.058 1.00 89.94 86 TYR A CA 1
ATOM 681 C C . TYR A 1 86 ? 0.870 -3.851 4.153 1.00 89.94 86 TYR A C 1
ATOM 683 O O . TYR A 1 86 ? 1.343 -2.830 4.650 1.00 89.94 86 TYR A O 1
ATOM 691 N N . LEU A 1 87 ? 0.648 -3.951 2.840 1.00 89.88 87 LEU A N 1
ATOM 692 C CA . LEU A 1 87 ? 0.957 -2.868 1.897 1.00 89.88 87 LEU A CA 1
ATOM 693 C C . LEU A 1 87 ? 0.096 -1.624 2.142 1.00 89.88 87 LEU A C 1
ATOM 695 O O . LEU A 1 87 ? 0.580 -0.500 2.014 1.00 89.88 87 LEU A O 1
ATOM 699 N N . GLU A 1 88 ? -1.156 -1.813 2.546 1.00 86.44 88 GLU A N 1
ATOM 700 C CA . GLU A 1 88 ? -2.082 -0.739 2.895 1.00 86.44 88 GLU A CA 1
ATOM 701 C C . GLU A 1 88 ? -1.552 0.125 4.052 1.00 86.44 88 GLU A C 1
ATOM 703 O O . GLU A 1 88 ? -1.740 1.348 4.061 1.00 86.44 88 GLU A O 1
ATOM 708 N N . THR A 1 89 ? -0.796 -0.472 4.984 1.00 85.31 89 THR A N 1
ATOM 709 C CA . THR A 1 89 ? -0.173 0.274 6.089 1.00 85.31 89 THR A CA 1
ATOM 710 C C . THR A 1 89 ? 0.763 1.386 5.615 1.00 85.31 89 THR A C 1
ATOM 712 O O . THR A 1 89 ? 0.888 2.401 6.300 1.00 85.31 89 THR A O 1
ATOM 715 N N . ALA A 1 90 ? 1.358 1.255 4.423 1.00 84.44 90 ALA A N 1
ATOM 716 C CA . ALA A 1 90 ? 2.244 2.267 3.857 1.00 84.44 90 ALA A CA 1
ATOM 717 C C . ALA A 1 90 ? 1.507 3.544 3.416 1.00 84.44 90 ALA A C 1
ATOM 719 O O . ALA A 1 90 ? 2.133 4.596 3.296 1.00 84.44 90 ALA A O 1
ATOM 720 N N . VAL A 1 91 ? 0.194 3.465 3.174 1.00 80.00 91 VAL A N 1
ATOM 721 C CA . VAL A 1 91 ? -0.626 4.595 2.706 1.00 80.00 91 VAL A CA 1
ATOM 722 C C . VAL A 1 91 ? -1.518 5.127 3.822 1.00 80.00 91 VAL A C 1
ATOM 724 O O . VAL A 1 91 ? -1.635 6.339 3.992 1.00 80.00 91 VAL A O 1
ATOM 727 N N . PHE A 1 92 ? -2.124 4.231 4.602 1.00 76.69 92 PHE A N 1
ATOM 728 C CA . PHE A 1 92 ? -3.140 4.584 5.596 1.00 76.69 92 PHE A CA 1
ATOM 729 C C . PHE A 1 92 ? -2.673 4.390 7.044 1.00 76.69 92 PHE A C 1
ATOM 731 O O . PHE A 1 92 ? -3.478 4.459 7.969 1.00 76.69 92 PHE A O 1
ATOM 738 N N . GLY A 1 93 ? -1.382 4.120 7.272 1.00 66.12 93 GLY A N 1
ATOM 739 C CA . GLY A 1 93 ? -0.815 4.008 8.621 1.00 66.12 93 GLY A CA 1
ATOM 740 C C . GLY A 1 93 ? -1.399 2.864 9.458 1.00 66.12 93 GLY A C 1
ATOM 741 O O . GLY A 1 93 ? -1.326 2.909 10.682 1.00 66.12 93 GLY A O 1
ATOM 742 N N . GLY A 1 94 ? -1.994 1.855 8.812 1.00 57.25 94 GLY A N 1
ATOM 743 C CA . GLY A 1 94 ? -2.607 0.699 9.472 1.00 57.25 94 GLY A CA 1
ATOM 744 C C . GLY A 1 94 ? -4.073 0.876 9.868 1.00 57.25 94 GLY A C 1
ATOM 745 O O . GLY A 1 94 ? -4.587 0.077 10.646 1.00 57.25 94 GLY A O 1
ATOM 746 N N . SER A 1 95 ? -4.768 1.890 9.348 1.00 57.00 95 SER A N 1
ATOM 747 C CA . SER A 1 95 ? -6.196 2.070 9.607 1.00 57.00 95 SER A CA 1
ATOM 748 C C . SER A 1 95 ? -6.904 2.675 8.397 1.00 57.00 95 SER A C 1
ATOM 750 O O . SER A 1 95 ? -6.924 3.898 8.298 1.00 57.00 95 SER A O 1
ATOM 752 N N . CYS A 1 96 ? -7.521 1.855 7.528 1.00 44.41 96 CYS A N 1
ATOM 753 C CA . CYS A 1 96 ? -8.775 2.211 6.832 1.00 44.41 96 CYS A CA 1
ATOM 754 C C . CYS A 1 96 ? -9.471 1.035 6.091 1.00 44.41 96 CYS A C 1
ATOM 756 O O . CYS A 1 96 ? -9.414 0.931 4.878 1.00 44.41 96 CYS A O 1
ATOM 758 N N . ARG A 1 97 ? -10.221 0.236 6.875 1.00 53.25 97 ARG A N 1
ATOM 759 C CA . ARG A 1 97 ? -11.510 -0.458 6.592 1.00 53.25 97 ARG A CA 1
ATOM 760 C C . ARG A 1 97 ? -11.792 -1.058 5.193 1.00 53.25 97 ARG A C 1
ATOM 762 O O . ARG A 1 97 ? -11.963 -0.341 4.222 1.00 53.25 97 ARG A O 1
ATOM 769 N N . ASP A 1 98 ? -12.084 -2.364 5.172 1.00 43.00 98 ASP A N 1
ATOM 770 C CA . ASP A 1 98 ? -13.437 -2.922 4.944 1.00 43.00 98 ASP A CA 1
ATOM 771 C C . ASP A 1 98 ? -13.366 -4.455 5.020 1.00 43.00 98 ASP A C 1
ATOM 773 O O . ASP A 1 98 ? -13.191 -5.173 4.034 1.00 43.00 98 ASP A O 1
ATOM 777 N N . ARG A 1 99 ? -13.502 -4.998 6.235 1.00 46.50 99 ARG A N 1
ATOM 778 C CA . ARG A 1 99 ? -13.944 -6.390 6.350 1.00 46.50 99 ARG A CA 1
ATOM 779 C C . ARG A 1 99 ? -15.389 -6.398 5.875 1.00 46.50 99 ARG A C 1
ATOM 781 O O . ARG A 1 99 ? -16.168 -5.597 6.380 1.00 46.50 99 ARG A O 1
ATOM 788 N N . VAL A 1 100 ? -15.751 -7.309 4.973 1.00 45.25 100 VAL A N 1
ATOM 789 C CA . VAL A 1 100 ? -17.153 -7.716 4.815 1.00 45.25 100 VAL A CA 1
ATOM 790 C C . VAL A 1 100 ? -17.620 -8.132 6.210 1.00 45.25 100 VAL A C 1
ATOM 792 O O . VAL A 1 100 ? -17.229 -9.188 6.704 1.00 45.25 100 VAL A O 1
ATOM 795 N N . GLN A 1 101 ? -18.319 -7.238 6.905 1.00 50.03 101 GLN A N 1
ATOM 796 C CA . GLN A 1 101 ? -18.904 -7.543 8.197 1.00 50.03 101 GLN A CA 1
ATOM 797 C C . GLN A 1 101 ? -20.251 -8.181 7.920 1.00 50.03 101 GLN A C 1
ATOM 799 O O . GLN A 1 101 ? -21.023 -7.683 7.101 1.00 50.03 101 GLN A O 1
ATOM 804 N N . GLU A 1 102 ? -20.510 -9.305 8.580 1.00 53.50 102 GLU A N 1
ATOM 805 C CA . GLU A 1 102 ? -21.846 -9.880 8.577 1.00 53.50 102 GLU A CA 1
ATOM 806 C C . GLU A 1 102 ? -22.856 -8.822 9.055 1.00 53.50 102 GLU A C 1
ATOM 808 O O . GLU A 1 102 ? -22.530 -8.051 9.971 1.00 53.50 102 GLU A O 1
ATOM 813 N N . PRO A 1 103 ? -24.052 -8.758 8.441 1.00 46.09 103 PRO A N 1
ATOM 814 C CA . PRO A 1 103 ? -25.103 -7.854 8.883 1.00 46.09 103 PRO A CA 1
ATOM 815 C C . PRO A 1 103 ? -25.357 -8.054 10.379 1.00 46.09 103 PRO A C 1
ATOM 817 O O . PRO A 1 103 ? -25.525 -9.184 10.843 1.00 46.09 103 PRO A O 1
ATOM 820 N N . ARG A 1 104 ? -25.348 -6.959 11.140 1.00 58.81 104 ARG A N 1
ATOM 821 C CA . ARG A 1 104 ? -25.645 -6.987 12.575 1.00 58.81 104 ARG A CA 1
ATOM 822 C C . ARG A 1 104 ? -27.146 -7.123 12.798 1.00 58.81 104 ARG A C 1
ATOM 824 O O . ARG A 1 104 ? -27.954 -6.868 11.910 1.00 58.81 104 ARG A O 1
ATOM 831 N N . GLU A 1 105 ? -27.520 -7.515 14.008 1.00 64.25 105 GLU A N 1
ATOM 832 C CA . GLU A 1 105 ? -28.904 -7.856 14.345 1.00 64.25 105 GLU A CA 1
ATOM 833 C C . GLU A 1 105 ? -29.859 -6.645 14.306 1.00 64.25 105 GLU A C 1
ATOM 835 O O . GLU A 1 105 ? -31.075 -6.837 14.274 1.00 64.25 105 GLU A O 1
ATOM 840 N N . SER A 1 106 ? -29.350 -5.401 14.270 1.00 64.00 106 SER A N 1
ATOM 841 C CA . SER A 1 106 ? -30.189 -4.200 14.174 1.00 64.00 106 SER A CA 1
ATOM 842 C C . SER A 1 106 ? -29.638 -3.095 13.264 1.00 64.00 106 SER A C 1
ATOM 844 O O . SER A 1 106 ? -28.440 -2.817 13.223 1.00 64.00 106 SER A O 1
ATOM 846 N N . LEU A 1 107 ? -30.562 -2.387 12.603 1.00 54.97 107 LEU A N 1
ATOM 847 C CA . LEU A 1 107 ? -30.287 -1.215 11.759 1.00 54.97 107 LEU A CA 1
ATOM 848 C C . LEU A 1 107 ? -29.608 -0.070 12.525 1.00 54.97 107 LEU A C 1
ATOM 850 O O . LEU A 1 107 ? -28.844 0.695 11.944 1.00 54.97 107 LEU A O 1
ATOM 854 N N . THR A 1 108 ? -29.866 0.053 13.829 1.00 57.19 108 THR A N 1
ATOM 855 C CA . THR A 1 108 ? -29.235 1.070 14.681 1.00 57.19 108 THR A CA 1
ATOM 856 C C . THR A 1 108 ? -27.730 0.823 14.809 1.00 57.19 108 THR A C 1
ATOM 858 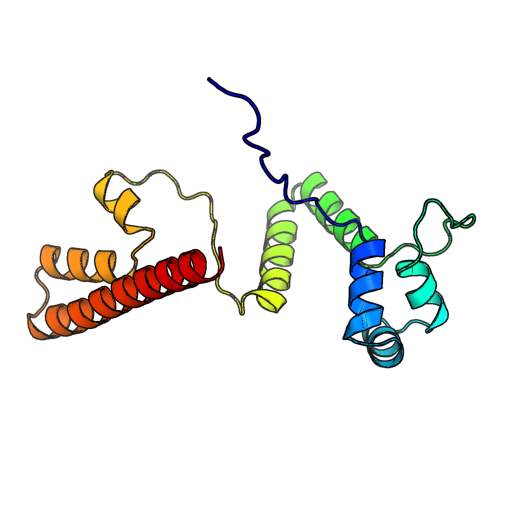O O . THR A 1 108 ? -26.943 1.762 14.726 1.00 57.19 108 THR A O 1
ATOM 861 N N . GLU A 1 109 ? -27.307 -0.436 14.961 1.00 58.84 109 GLU A N 1
ATOM 862 C CA . GLU A 1 109 ? -25.881 -0.793 14.991 1.00 58.84 109 GLU A CA 1
ATOM 863 C C . GLU A 1 109 ? -25.210 -0.583 13.631 1.00 58.84 109 GLU A C 1
ATOM 865 O O . GLU A 1 109 ? -24.046 -0.186 13.567 1.00 58.84 109 GLU A O 1
ATOM 870 N N . GLU A 1 110 ? -25.958 -0.795 12.550 1.00 53.91 110 GLU A N 1
ATOM 871 C CA . GLU A 1 110 ? -25.483 -0.584 11.186 1.00 53.91 110 GLU A CA 1
ATOM 872 C C . GLU A 1 110 ? -25.273 0.906 10.873 1.00 53.91 110 GLU A C 1
ATOM 874 O O . GLU A 1 110 ? -24.253 1.287 10.308 1.00 53.91 110 GLU A O 1
ATOM 879 N N . GLN A 1 111 ? -26.178 1.778 11.324 1.00 59.72 111 GLN A N 1
ATOM 880 C CA . GLN A 1 111 ? -26.074 3.232 11.137 1.00 59.72 111 GLN A CA 1
ATOM 881 C C . GLN A 1 111 ? -24.964 3.883 11.980 1.00 59.72 111 GLN A C 1
ATOM 883 O O . GLN A 1 111 ? -24.447 4.940 11.622 1.00 59.72 111 GLN A O 1
ATOM 888 N N . LEU A 1 112 ? -24.582 3.262 13.098 1.00 62.28 112 LEU A N 1
ATOM 889 C CA . LEU A 1 112 ? -23.549 3.766 14.008 1.00 62.28 112 LEU A CA 1
ATOM 890 C C . LEU A 1 112 ? -22.123 3.315 13.633 1.00 62.28 112 LEU A C 1
ATOM 892 O O . LEU A 1 112 ? -21.158 3.779 14.241 1.00 62.28 112 LEU A O 1
ATOM 896 N N . LEU A 1 113 ? -21.955 2.454 12.622 1.00 58.38 113 LEU A N 1
ATOM 897 C CA . LEU A 1 113 ? -20.644 1.980 12.144 1.00 58.38 113 LEU A CA 1
ATOM 898 C C . LEU A 1 113 ? -19.736 3.109 11.638 1.00 58.38 113 LEU A C 1
ATOM 900 O O . LEU A 1 113 ? -18.510 3.053 11.799 1.00 58.38 113 LEU A O 1
ATOM 904 N N . ASP A 1 114 ? -20.329 4.145 11.058 1.00 59.50 114 ASP A N 1
ATOM 905 C CA . ASP A 1 114 ? -19.607 5.319 10.562 1.00 59.50 114 ASP A CA 1
ATOM 906 C C . ASP A 1 114 ? -19.296 6.341 11.664 1.00 59.50 114 ASP A C 1
ATOM 908 O O . ASP A 1 114 ? -18.473 7.233 11.463 1.00 59.50 114 ASP A O 1
ATOM 912 N N . TYR A 1 115 ? -19.872 6.153 12.855 1.00 72.44 115 TYR A N 1
ATOM 913 C CA . TYR A 1 115 ? -19.717 7.026 14.014 1.00 72.44 115 TYR A CA 1
ATOM 914 C C . TYR A 1 115 ? -19.324 6.220 15.257 1.00 72.44 115 TYR A C 1
ATOM 916 O O . TYR A 1 115 ? -20.102 6.053 16.201 1.00 72.44 115 TYR A O 1
ATOM 924 N N . GLY A 1 116 ? -18.098 5.687 15.247 1.00 77.81 116 GLY A N 1
ATOM 925 C CA . GLY A 1 116 ? -17.597 4.792 16.294 1.00 77.81 116 GLY A CA 1
ATOM 926 C C . GLY A 1 116 ? -17.662 5.403 17.696 1.00 77.81 116 GLY A C 1
ATOM 927 O O . GLY A 1 116 ? -18.044 4.722 18.651 1.00 77.81 116 GLY A O 1
ATOM 928 N N . SER A 1 117 ? -17.381 6.700 17.815 1.00 83.94 117 SER A N 1
ATOM 929 C CA . SER A 1 117 ? -17.439 7.421 19.090 1.00 83.94 117 SER A CA 1
ATOM 930 C C . SER A 1 117 ? -18.886 7.599 19.577 1.00 83.94 117 SER A C 1
ATOM 932 O O . SER A 1 117 ? -19.159 7.511 20.777 1.00 83.94 117 SER A O 1
ATOM 934 N N . VAL A 1 118 ? -19.840 7.783 18.656 1.00 83.12 118 VAL A N 1
ATOM 935 C CA . VAL A 1 118 ? -21.283 7.823 18.968 1.00 83.12 118 VAL A CA 1
ATOM 936 C C . VAL A 1 118 ? -21.786 6.438 19.391 1.00 83.12 118 VAL A C 1
ATOM 938 O O . VAL A 1 118 ? -22.512 6.326 20.381 1.00 83.12 118 VAL A O 1
ATOM 941 N N . ALA A 1 119 ? -21.346 5.377 18.708 1.00 81.38 119 ALA A N 1
ATOM 942 C CA . ALA A 1 119 ? -21.688 3.990 19.024 1.00 81.38 119 ALA A CA 1
ATOM 943 C C . ALA A 1 119 ? -21.209 3.569 20.422 1.00 81.38 119 ALA A C 1
ATOM 945 O O . ALA A 1 119 ? -21.910 2.879 21.165 1.00 81.38 119 ALA A O 1
ATOM 946 N N . GLU A 1 120 ? -19.997 3.972 20.804 1.00 82.00 120 GLU A N 1
ATOM 947 C CA . GLU A 1 120 ? -19.445 3.706 22.136 1.00 82.00 120 GLU A CA 1
ATOM 948 C C . GLU A 1 120 ? -20.180 4.470 23.237 1.00 82.00 120 GLU A C 1
ATOM 950 O O . GLU A 1 120 ? -20.467 3.892 24.288 1.00 82.00 120 GLU A O 1
ATOM 955 N N . MET A 1 121 ? -20.548 5.731 22.992 1.00 89.69 121 MET A N 1
ATOM 956 C CA . MET A 1 121 ? -21.377 6.495 23.925 1.00 89.69 121 MET A CA 1
ATOM 957 C C . MET A 1 121 ? -22.744 5.826 24.131 1.00 89.69 121 MET A C 1
ATOM 959 O O . MET A 1 121 ? -23.167 5.666 25.276 1.00 89.69 121 MET A O 1
ATOM 963 N N . HIS A 1 122 ? -23.412 5.402 23.051 1.00 83.81 122 HIS A N 1
ATOM 964 C CA . HIS A 1 122 ? -24.716 4.730 23.121 1.00 83.81 122 HIS A CA 1
ATOM 965 C C . HIS A 1 122 ? -24.647 3.432 23.932 1.00 83.81 122 HIS A C 1
ATOM 967 O O . HIS A 1 122 ? -25.398 3.256 24.892 1.00 83.81 122 HIS A O 1
ATOM 973 N N . ARG A 1 123 ? -23.662 2.574 23.637 1.00 83.62 123 ARG A N 1
ATOM 974 C CA . ARG A 1 123 ? -23.444 1.327 24.387 1.00 83.62 123 ARG A CA 1
ATOM 975 C C . ARG A 1 123 ? -23.131 1.577 25.860 1.00 83.62 123 ARG A C 1
ATOM 977 O O . ARG A 1 123 ? -23.553 0.802 26.715 1.00 83.62 123 ARG A O 1
ATOM 984 N N . ALA A 1 124 ? -22.406 2.647 26.192 1.00 85.19 124 ALA A N 1
ATOM 985 C CA . ALA A 1 124 ? -22.124 3.004 27.583 1.00 85.19 124 ALA A CA 1
ATOM 986 C C . ALA A 1 124 ? -23.380 3.441 28.356 1.00 85.19 124 ALA A C 1
ATOM 988 O O . ALA A 1 124 ? -23.488 3.145 29.546 1.00 85.19 124 ALA A O 1
ATOM 989 N N . ILE A 1 125 ? -24.331 4.102 27.689 1.00 88.62 125 ILE A N 1
ATOM 990 C CA . ILE A 1 125 ? -25.632 4.460 28.273 1.00 88.62 125 ILE A CA 1
ATOM 991 C C . ILE A 1 125 ? -26.472 3.200 28.504 1.00 88.62 125 ILE A C 1
ATOM 993 O O . ILE A 1 125 ? -26.964 2.990 29.610 1.00 88.62 125 ILE A O 1
ATOM 997 N N . GLU A 1 126 ? -26.593 2.340 27.493 1.00 87.00 126 GLU A N 1
ATOM 998 C CA . GLU A 1 126 ? -27.398 1.111 27.562 1.00 87.00 126 GLU A CA 1
ATOM 999 C C . GLU A 1 126 ? -26.863 0.112 28.594 1.00 87.00 126 GLU A C 1
ATOM 1001 O O . GLU A 1 126 ? -27.634 -0.535 29.298 1.00 87.00 126 GLU A O 1
ATOM 1006 N N . SER A 1 127 ? -25.539 0.033 28.745 1.00 85.44 127 SER A N 1
ATOM 1007 C CA . SER A 1 127 ? -24.888 -0.803 29.763 1.00 85.44 127 SER A CA 1
ATOM 1008 C C . SER A 1 127 ? -24.851 -0.173 31.161 1.00 85.44 127 SER A C 1
ATOM 1010 O O . SER A 1 127 ? -24.276 -0.763 32.076 1.00 85.44 127 SER A O 1
ATOM 1012 N N . GLY A 1 128 ? -25.453 1.007 31.351 1.00 90.94 128 GLY A N 1
ATOM 1013 C CA . GLY A 1 128 ? -25.583 1.646 32.661 1.00 90.94 128 GLY A CA 1
ATOM 1014 C C . GLY A 1 128 ? -24.256 2.095 33.278 1.00 90.94 128 GLY A C 1
ATOM 1015 O O . GLY A 1 128 ? -24.103 2.048 34.500 1.00 90.94 128 GLY A O 1
ATOM 1016 N N . ARG A 1 129 ? -23.277 2.504 32.458 1.00 90.50 129 ARG A N 1
ATOM 1017 C CA . ARG A 1 129 ? -21.980 2.993 32.954 1.00 90.50 129 ARG A CA 1
ATOM 1018 C C . ARG A 1 129 ? -22.106 4.295 33.740 1.00 90.50 129 ARG A C 1
ATOM 1020 O O . ARG A 1 129 ? -23.129 4.980 33.715 1.00 90.50 129 ARG A O 1
ATOM 1027 N N . SER A 1 130 ? -21.033 4.656 34.443 1.00 93.19 130 SER A N 1
ATOM 1028 C CA . SER A 1 130 ? -21.025 5.858 35.273 1.00 93.19 130 SER A CA 1
ATOM 1029 C C . SER A 1 130 ? -21.201 7.133 34.439 1.00 93.19 130 SER A C 1
ATOM 1031 O O . SER A 1 130 ? -20.729 7.245 33.305 1.00 93.19 130 SER A O 1
ATOM 1033 N N . LEU A 1 131 ? -21.850 8.141 35.028 1.00 89.94 131 LEU A N 1
ATOM 1034 C CA . LEU A 1 131 ? -22.105 9.421 34.363 1.00 89.94 131 LEU A CA 1
ATOM 1035 C C . LEU A 1 131 ? -20.813 10.104 33.880 1.00 89.94 131 LEU A C 1
ATOM 1037 O O . LEU A 1 131 ? -20.811 10.742 32.830 1.00 89.94 131 LEU A O 1
ATOM 1041 N N . GLU A 1 132 ? -19.715 9.972 34.626 1.00 91.94 132 GLU A N 1
ATOM 1042 C CA . GLU A 1 132 ? -18.417 10.548 34.255 1.00 91.94 132 GLU A CA 1
ATOM 1043 C C . GLU A 1 132 ? -17.796 9.851 33.035 1.00 91.94 132 GLU A C 1
ATOM 1045 O O . GLU A 1 132 ? -17.263 10.521 32.146 1.00 91.94 132 GLU A O 1
ATOM 1050 N N . GLU A 1 133 ? -17.937 8.528 32.916 1.00 80.81 133 GLU A N 1
ATOM 1051 C CA . GLU A 1 133 ? -17.514 7.794 31.717 1.00 80.81 133 GLU A CA 1
ATOM 1052 C C . GLU A 1 133 ? -18.358 8.179 30.499 1.00 80.81 133 GLU A C 1
ATOM 1054 O O . GLU A 1 133 ? -17.810 8.476 29.435 1.00 80.81 133 GLU A O 1
ATOM 1059 N N . VAL A 1 134 ? -19.681 8.263 30.661 1.00 90.31 134 VAL A N 1
ATOM 1060 C CA . VAL A 1 134 ? -20.588 8.682 29.582 1.00 90.31 134 VAL A CA 1
ATOM 1061 C C . VAL A 1 134 ? -20.296 10.123 29.149 1.00 90.31 134 VAL A C 1
ATOM 1063 O O . VAL A 1 134 ? -20.275 10.411 27.954 1.00 90.31 134 VAL A O 1
ATOM 1066 N N . LYS A 1 135 ? -19.985 11.038 30.079 1.00 89.19 135 LYS A N 1
ATOM 1067 C CA . LYS A 1 135 ? -19.567 12.417 29.752 1.00 89.19 135 LYS A CA 1
ATOM 1068 C C . LYS A 1 135 ? -18.284 12.462 28.928 1.00 89.19 135 LYS A C 1
ATOM 1070 O O . LYS A 1 135 ? -18.176 13.304 28.035 1.00 89.19 135 LYS A O 1
ATOM 1075 N N . LYS A 1 136 ? -17.311 11.598 29.225 1.00 87.81 136 LYS A N 1
ATOM 1076 C CA . LYS A 1 136 ? -16.063 11.509 28.455 1.00 87.81 136 LYS A CA 1
ATOM 1077 C C . LYS A 1 136 ? -16.339 11.025 27.031 1.00 87.81 136 LYS A C 1
ATOM 1079 O O . LYS A 1 136 ? -15.881 11.656 26.082 1.00 87.81 136 LYS A O 1
ATOM 1084 N N . LEU A 1 137 ? -17.143 9.973 26.889 1.00 87.44 137 LEU A N 1
ATOM 1085 C CA . LEU A 1 137 ? -17.537 9.424 25.587 1.00 87.44 137 LEU A CA 1
ATOM 1086 C C . LEU A 1 137 ? -18.386 10.412 24.777 1.00 87.44 137 LEU A C 1
ATOM 1088 O O . LEU A 1 137 ? -18.187 10.551 23.575 1.00 87.44 137 LEU A O 1
ATOM 1092 N N . LYS A 1 138 ? -19.245 11.195 25.440 1.00 91.38 138 LYS A N 1
ATOM 1093 C CA . LYS A 1 138 ? -20.001 12.285 24.810 1.00 91.38 138 LYS A CA 1
ATOM 1094 C C . LYS A 1 138 ? -19.098 13.319 24.139 1.00 91.38 138 LYS A C 1
ATOM 1096 O O . LYS A 1 138 ? -19.426 13.785 23.054 1.00 91.38 138 LYS A O 1
ATOM 1101 N N . ARG A 1 139 ? -17.980 13.703 24.764 1.00 90.19 139 ARG A N 1
ATOM 1102 C CA . ARG A 1 139 ? -17.041 14.663 24.152 1.00 90.19 139 ARG A CA 1
ATOM 1103 C C . ARG A 1 139 ? -16.399 14.083 22.894 1.00 90.19 139 ARG A C 1
ATOM 1105 O O . ARG A 1 139 ? -16.399 14.751 21.870 1.00 90.19 139 ARG A O 1
ATOM 1112 N N . ALA A 1 140 ? -15.957 12.828 22.952 1.00 81.25 140 ALA A N 1
ATOM 1113 C CA . ALA A 1 140 ? -15.391 12.137 21.794 1.00 81.25 140 ALA A CA 1
ATOM 1114 C C . ALA A 1 140 ? -16.400 12.017 20.634 1.00 81.25 140 ALA A C 1
ATOM 1116 O O . ALA A 1 140 ? -16.049 12.250 19.480 1.00 81.25 140 ALA A O 1
ATOM 1117 N N . ALA A 1 141 ? -17.669 11.727 20.943 1.00 88.00 141 ALA A N 1
ATOM 1118 C CA . ALA A 1 141 ? -18.754 11.694 19.963 1.00 88.00 141 ALA A CA 1
ATOM 1119 C C . ALA A 1 141 ? -18.978 13.058 19.283 1.00 88.00 141 ALA A C 1
ATOM 1121 O O . ALA A 1 141 ? -19.110 13.126 18.063 1.00 88.00 141 ALA A O 1
ATOM 1122 N N . ILE A 1 142 ? -18.969 14.153 20.052 1.00 89.94 142 ILE A N 1
ATOM 1123 C CA . ILE A 1 142 ? -19.090 15.515 19.506 1.00 89.94 142 ILE A CA 1
ATOM 1124 C C . ILE A 1 142 ? -17.909 15.835 18.578 1.00 89.94 142 ILE A C 1
ATOM 1126 O O . ILE A 1 142 ? -18.124 16.279 17.454 1.00 89.94 142 ILE A O 1
ATOM 1130 N N . GLU A 1 143 ? -16.677 15.547 19.000 1.00 85.88 143 GLU A N 1
ATOM 1131 C CA . GLU A 1 143 ? -15.472 15.801 18.195 1.00 85.88 143 GLU A CA 1
ATOM 1132 C C . GLU A 1 143 ? -15.450 14.999 16.879 1.00 85.88 143 GLU A C 1
ATOM 1134 O O . GLU A 1 143 ? -14.937 15.455 15.855 1.00 85.88 143 GLU A O 1
ATOM 1139 N N . GLU A 1 144 ? -15.985 13.778 16.875 1.00 86.56 144 GLU A N 1
ATOM 1140 C CA . GLU A 1 144 ? -16.147 12.966 15.664 1.00 86.56 144 GLU A CA 1
ATOM 1141 C C . GLU A 1 144 ? -17.157 13.581 14.681 1.00 86.56 144 GLU A C 1
ATOM 1143 O O . GLU A 1 144 ? -16.873 13.686 13.481 1.00 86.56 144 GLU A O 1
ATOM 1148 N N . ILE A 1 145 ? -18.295 14.057 15.190 1.00 85.94 145 ILE A N 1
ATOM 1149 C CA . ILE A 1 145 ? -19.321 14.740 14.392 1.00 85.94 145 ILE A CA 1
ATOM 1150 C C . ILE A 1 145 ? -18.767 16.046 13.808 1.00 85.94 145 ILE A C 1
ATOM 1152 O O . ILE A 1 145 ? -18.898 16.290 12.606 1.00 85.94 145 ILE A O 1
ATOM 1156 N N . GLU A 1 146 ? -18.091 16.860 14.619 1.00 88.12 146 GLU A N 1
ATOM 1157 C CA . GLU A 1 146 ? -17.511 18.136 14.184 1.00 88.12 146 GLU A CA 1
ATOM 1158 C C . GLU A 1 146 ? -16.443 17.948 13.102 1.00 88.12 146 GLU A C 1
ATOM 1160 O O . GLU A 1 146 ? -16.451 18.660 12.096 1.00 88.12 146 GLU A O 1
ATOM 1165 N N . ARG A 1 147 ? -15.556 16.952 13.244 1.00 77.44 147 ARG A N 1
ATOM 1166 C CA . ARG A 1 147 ? -14.561 16.621 12.206 1.00 77.44 147 ARG A CA 1
ATOM 1167 C C . ARG A 1 147 ? -15.217 16.216 10.890 1.00 77.44 147 ARG A C 1
ATOM 1169 O O . ARG A 1 147 ? -14.753 16.625 9.825 1.00 77.44 147 ARG A O 1
ATOM 1176 N N . THR A 1 148 ? -16.293 15.439 10.963 1.00 80.00 148 THR A N 1
ATOM 1177 C CA . THR A 1 148 ? -17.044 14.998 9.781 1.00 80.00 148 THR A CA 1
ATOM 1178 C C . THR A 1 148 ? -17.692 16.184 9.069 1.00 80.00 148 THR A C 1
ATOM 1180 O O . THR A 1 148 ? -17.567 16.314 7.850 1.00 80.00 148 THR A O 1
ATOM 1183 N N . TYR A 1 149 ? -18.307 17.093 9.829 1.00 82.12 149 TYR A N 1
ATOM 1184 C CA . TYR A 1 149 ? -18.902 18.318 9.298 1.00 82.12 149 TYR A CA 1
ATOM 1185 C C . TYR A 1 149 ? -17.856 19.255 8.675 1.00 82.12 149 TYR A C 1
ATOM 1187 O O . TYR A 1 149 ? -18.049 19.751 7.567 1.00 82.12 149 TYR A O 1
ATOM 1195 N N . LEU A 1 150 ? -16.714 19.453 9.340 1.00 83.69 150 LEU A N 1
ATOM 1196 C CA . LEU A 1 150 ? -15.618 20.281 8.826 1.00 83.69 150 LEU A CA 1
ATOM 1197 C C . LEU A 1 150 ? -15.066 19.760 7.497 1.00 83.69 150 LEU A C 1
ATOM 1199 O O . LEU A 1 150 ? -14.764 20.562 6.614 1.00 83.69 150 LEU A O 1
ATOM 1203 N N . ARG A 1 151 ? -14.931 18.435 7.348 1.00 74.69 151 ARG A N 1
ATOM 1204 C CA . ARG A 1 151 ? -14.517 17.820 6.079 1.00 74.69 151 ARG A CA 1
ATOM 1205 C C . ARG A 1 151 ? -15.514 18.155 4.971 1.00 74.69 151 ARG A C 1
ATOM 1207 O O . ARG A 1 151 ? -15.113 18.697 3.951 1.00 74.69 151 ARG A O 1
ATOM 1214 N N . TYR A 1 152 ? -16.802 17.926 5.221 1.00 78.00 152 TYR A N 1
ATOM 1215 C CA . TYR A 1 152 ? -17.863 18.246 4.266 1.00 78.00 152 TYR A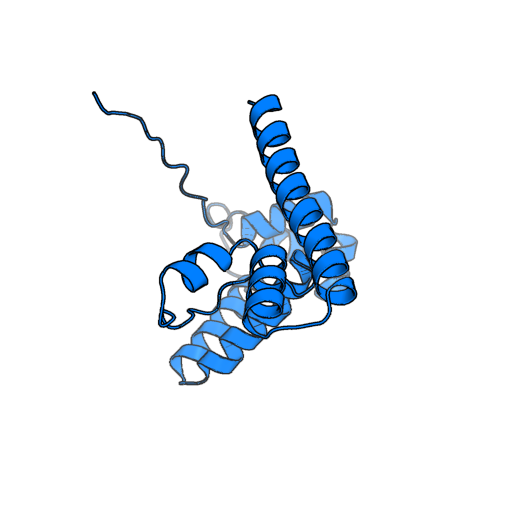 CA 1
ATOM 1216 C C . TYR A 1 152 ? -17.873 19.734 3.872 1.00 78.00 152 TYR A C 1
ATOM 1218 O O . TYR A 1 152 ? -17.937 20.049 2.688 1.00 78.00 152 TYR A O 1
ATOM 1226 N N . SER A 1 153 ? -17.750 20.648 4.841 1.00 80.44 153 SER A N 1
ATOM 1227 C CA . SER A 1 153 ? -17.710 22.096 4.582 1.00 80.44 153 SER A CA 1
ATOM 1228 C C . SER A 1 153 ? -16.552 22.484 3.659 1.00 80.44 153 SER A C 1
ATOM 1230 O O . SER A 1 153 ? -16.751 23.217 2.697 1.00 80.44 153 SER A O 1
ATOM 1232 N N . LYS A 1 154 ? -15.348 21.952 3.908 1.00 76.44 154 LYS A N 1
ATOM 1233 C CA . LYS A 1 154 ? -14.165 22.220 3.074 1.00 76.44 154 LYS A CA 1
ATOM 1234 C C . LYS A 1 154 ? -14.300 21.664 1.661 1.00 76.44 154 LYS A C 1
ATOM 1236 O O . LYS A 1 154 ? -13.862 22.317 0.720 1.00 76.44 154 LYS A O 1
ATOM 1241 N N . ASP A 1 155 ? -14.907 20.490 1.519 1.00 71.38 155 ASP A N 1
ATOM 1242 C CA . ASP A 1 155 ? -15.139 19.873 0.212 1.00 71.38 155 ASP A CA 1
ATOM 1243 C C . ASP A 1 155 ? -16.153 20.684 -0.622 1.00 71.38 155 ASP A C 1
ATOM 1245 O O . ASP A 1 155 ? -16.060 20.699 -1.846 1.00 71.38 155 ASP A O 1
ATOM 1249 N N . GLN A 1 156 ? -17.094 21.392 0.019 1.00 73.12 156 GLN A N 1
ATOM 1250 C CA . GLN A 1 156 ? -18.046 22.291 -0.654 1.00 73.12 156 GLN A C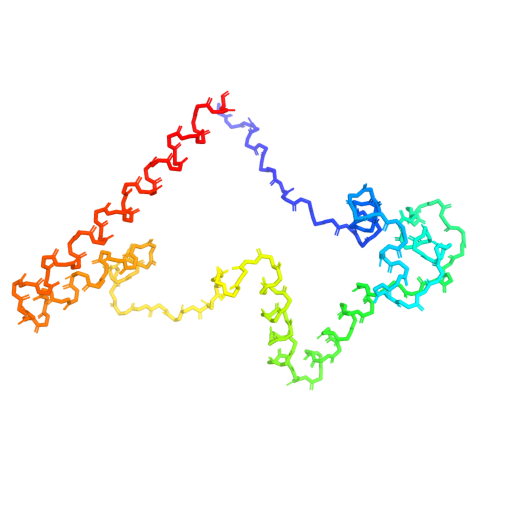A 1
ATOM 1251 C C . GLN A 1 156 ? -17.460 23.668 -1.004 1.00 73.12 156 GLN A C 1
ATOM 1253 O O . GLN A 1 156 ? -17.902 24.277 -1.969 1.00 73.12 156 GLN A O 1
ATOM 1258 N N . GLU A 1 157 ? -16.471 24.165 -0.257 1.00 67.19 157 GLU A N 1
ATOM 1259 C CA . GLU A 1 157 ? -15.796 25.449 -0.537 1.00 67.19 157 GLU A CA 1
ATOM 1260 C C . GLU A 1 157 ? -14.759 25.364 -1.676 1.00 67.19 157 GLU A C 1
ATOM 1262 O O . GLU A 1 157 ? -14.282 26.392 -2.155 1.00 67.19 157 GLU A O 1
ATOM 1267 N N . GLN A 1 158 ? -14.379 24.151 -2.092 1.00 51.00 158 GLN A N 1
ATOM 1268 C CA . GLN A 1 158 ? -13.414 23.887 -3.172 1.00 51.00 158 GLN A CA 1
ATOM 1269 C C . GLN A 1 158 ? -14.072 23.534 -4.520 1.00 51.00 158 GLN A C 1
ATOM 1271 O O . GLN A 1 158 ? -13.358 23.273 -5.493 1.00 51.00 158 GLN A O 1
ATOM 1276 N N . LEU A 1 159 ? -15.407 23.522 -4.567 1.00 45.31 159 LEU A N 1
ATOM 1277 C CA . LEU A 1 159 ? -16.245 23.377 -5.764 1.00 45.31 159 LEU A CA 1
ATOM 1278 C C . LEU A 1 159 ? -16.697 24.751 -6.272 1.00 45.31 159 LEU A C 1
ATOM 1280 O O . LEU A 1 159 ? -16.780 24.897 -7.513 1.00 45.31 159 LEU A O 1
#